Protein AF-A0A971K3S0-F1 (afdb_monomer)

Sequence (115 aa):
MYTFTNQFISNEKNYEFLKTAMMGPNAMRVAEELASYLDINKNMRILDLGIAWWKDLWSEAEGIEIADIGEMNCCKQAWDEWLACPNPYAVSDMKMMEAEGGKYFNL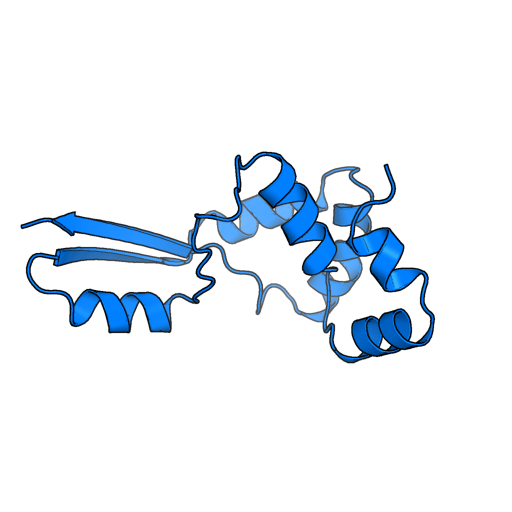IRLIAKVI

pLDDT: mean 74.35, std 8.77, range [43.5, 89.06]

Mean predicted aligned error: 12.09 Å

Secondary structure (DSSP, 8-state):
---HHHHHHTSHHHHHHHHHH-SSS-HHHHHHHHHTTS---TT-------HHHHHHHHHT-TTEEEEEEEE-TTHHHHHHHHHTS--HHHHHHHHHHHHHTTSS---EEEEEEE-

Nearest PDB structures (foldseek):
  8wwq-assembly1_B  TM=4.853E-01  e=3.796E+00  Gardenia jasminoides

Foldseek 3Di:
DQFPVNVQCVDPVSVVVQVVPDLAQNVVVVCRVVCVPPPDDPVDDDDDDDQVVVVVVQVPDPQKDWPDKDFDPCFVVVLVVLCPDPPVRSVRRVVSCVVCVSPPRTDMDTDMDGD

Structure (mmCIF, N/CA/C/O backbone):
data_AF-A0A971K3S0-F1
#
_entry.id   AF-A0A971K3S0-F1
#
loop_
_atom_site.group_PDB
_atom_site.id
_atom_site.type_symbol
_atom_site.label_atom_id
_atom_site.label_alt_id
_atom_site.label_comp_id
_atom_site.label_asym_id
_atom_site.label_entity_id
_atom_site.label_seq_id
_atom_site.pdbx_PDB_ins_code
_atom_site.Cartn_x
_atom_site.Cartn_y
_atom_site.Cartn_z
_atom_site.occupancy
_atom_site.B_iso_or_equiv
_atom_site.auth_seq_id
_atom_site.auth_comp_id
_atom_site.auth_asym_id
_atom_site.auth_atom_id
_atom_site.pdbx_PDB_model_num
ATOM 1 N N . MET A 1 1 ? -10.685 4.333 -19.973 1.00 53.69 1 MET A N 1
ATOM 2 C CA . MET A 1 1 ? -10.950 5.419 -19.004 1.00 53.69 1 MET A CA 1
ATOM 3 C C . MET A 1 1 ? -9.597 5.970 -18.571 1.00 53.69 1 MET A C 1
ATOM 5 O O . MET A 1 1 ? -8.725 5.166 -18.271 1.00 53.69 1 MET A O 1
ATOM 9 N N . TYR A 1 2 ? -9.363 7.284 -18.628 1.00 56.72 2 TYR A N 1
ATOM 10 C CA . TYR A 1 2 ? -8.117 7.852 -18.099 1.00 56.72 2 TYR A CA 1
ATOM 11 C C . TYR A 1 2 ? -8.193 7.809 -16.576 1.00 56.72 2 TYR A C 1
ATOM 13 O O . TYR A 1 2 ? -8.996 8.534 -15.994 1.00 56.72 2 TYR A O 1
ATOM 21 N N . THR A 1 3 ? -7.410 6.933 -15.954 1.00 76.06 3 THR A N 1
ATOM 22 C CA . THR A 1 3 ? -7.348 6.813 -14.494 1.00 76.06 3 THR A CA 1
ATOM 23 C C . THR A 1 3 ? -6.813 8.115 -13.878 1.00 76.06 3 THR A C 1
ATOM 25 O O . THR A 1 3 ? -6.166 8.902 -14.582 1.00 76.06 3 THR A O 1
ATOM 28 N N . PHE A 1 4 ? -7.095 8.383 -12.601 1.00 79.12 4 PHE A N 1
ATOM 29 C CA . PHE A 1 4 ? -6.639 9.5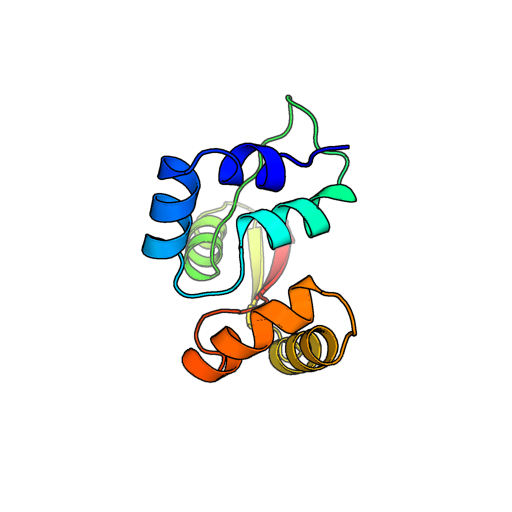95 -11.912 1.00 79.12 4 PHE A CA 1
ATOM 30 C C . PHE A 1 4 ? -5.129 9.766 -12.069 1.00 79.12 4 PHE A C 1
ATOM 32 O O . PHE A 1 4 ? -4.670 10.846 -12.439 1.00 79.12 4 PHE A O 1
ATOM 39 N N . THR A 1 5 ? -4.368 8.680 -11.914 1.00 78.00 5 THR A N 1
ATOM 40 C CA . THR A 1 5 ? -2.912 8.707 -12.087 1.00 78.00 5 THR A CA 1
ATOM 41 C C . THR A 1 5 ? -2.509 9.198 -13.482 1.00 78.00 5 THR A C 1
ATOM 43 O O . THR A 1 5 ? -1.617 10.034 -13.591 1.00 78.00 5 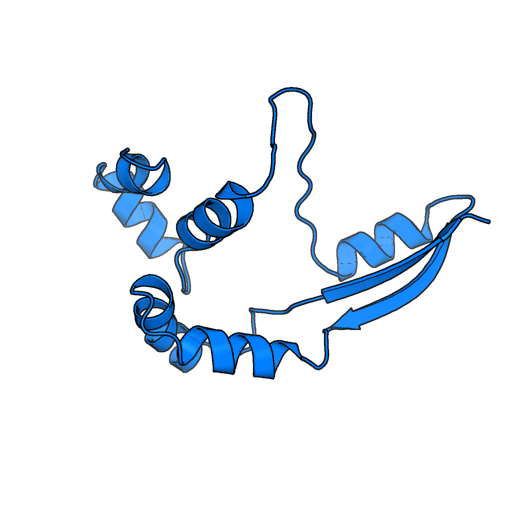THR A O 1
ATOM 46 N N . ASN A 1 6 ? -3.186 8.754 -14.552 1.00 83.50 6 ASN A N 1
ATOM 47 C CA . ASN A 1 6 ? -2.891 9.199 -15.923 1.00 83.50 6 ASN A CA 1
ATOM 48 C C . ASN A 1 6 ? -3.216 10.683 -16.143 1.00 83.50 6 ASN A C 1
ATOM 50 O O . ASN A 1 6 ? -2.477 11.382 -16.832 1.00 83.50 6 ASN 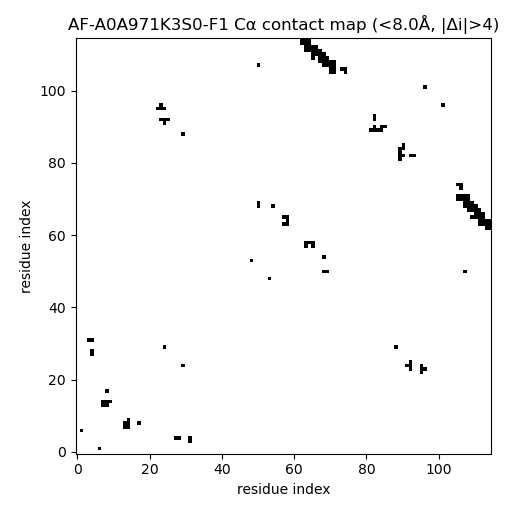A O 1
ATOM 54 N N . GLN A 1 7 ? -4.314 11.169 -15.561 1.00 79.81 7 GLN A N 1
ATOM 55 C CA . GLN A 1 7 ? -4.680 12.585 -15.631 1.00 79.81 7 GLN A CA 1
ATOM 56 C C . GLN A 1 7 ? -3.687 13.444 -14.839 1.00 79.81 7 GLN A C 1
ATOM 58 O O . GLN A 1 7 ? -3.236 14.477 -15.330 1.00 79.81 7 GLN A O 1
ATOM 63 N N . PHE A 1 8 ? -3.285 12.987 -13.652 1.00 77.00 8 PHE A N 1
ATOM 64 C CA . PHE A 1 8 ? -2.346 13.684 -12.781 1.00 77.00 8 PHE A CA 1
ATOM 65 C C . PHE A 1 8 ? -0.976 13.868 -13.445 1.00 77.00 8 PHE A C 1
ATOM 67 O O . PHE A 1 8 ? -0.466 14.987 -13.468 1.00 77.00 8 PHE A O 1
ATOM 74 N N . ILE A 1 9 ? -0.414 12.804 -14.037 1.00 79.31 9 ILE A N 1
ATOM 75 C CA . ILE A 1 9 ? 0.909 12.840 -14.691 1.00 79.31 9 ILE A CA 1
ATOM 76 C C . ILE A 1 9 ? 0.902 13.492 -16.079 1.00 79.31 9 ILE A C 1
ATOM 78 O O . ILE A 1 9 ? 1.965 13.785 -16.612 1.00 79.31 9 ILE A O 1
ATOM 82 N N . SER A 1 10 ? -0.272 13.726 -16.677 1.00 81.88 10 SER A N 1
ATOM 83 C CA . SER A 1 10 ? -0.368 14.460 -17.950 1.00 81.88 10 SER A CA 1
ATOM 84 C C . SER A 1 10 ? 0.037 15.934 -17.815 1.00 81.88 10 SER A C 1
ATOM 86 O O . SER A 1 10 ? 0.351 16.588 -18.807 1.00 81.88 10 SER A O 1
ATOM 88 N N . ASN A 1 11 ? 0.060 16.454 -16.582 1.00 84.81 11 ASN A N 1
ATOM 89 C CA . ASN A 1 11 ? 0.618 17.756 -16.258 1.00 84.81 11 ASN A CA 1
ATOM 90 C C . ASN A 1 11 ? 2.113 17.626 -15.924 1.00 84.81 11 ASN A C 1
ATOM 92 O O . ASN A 1 11 ? 2.492 16.936 -14.980 1.00 84.81 11 ASN A O 1
ATOM 96 N N . GLU A 1 12 ? 2.951 18.355 -16.657 1.00 82.06 12 GLU A N 1
ATOM 97 C CA . GLU A 1 12 ? 4.412 18.277 -16.550 1.00 82.06 12 GLU A CA 1
ATOM 98 C C . GLU A 1 12 ? 4.935 18.638 -15.147 1.00 82.06 12 G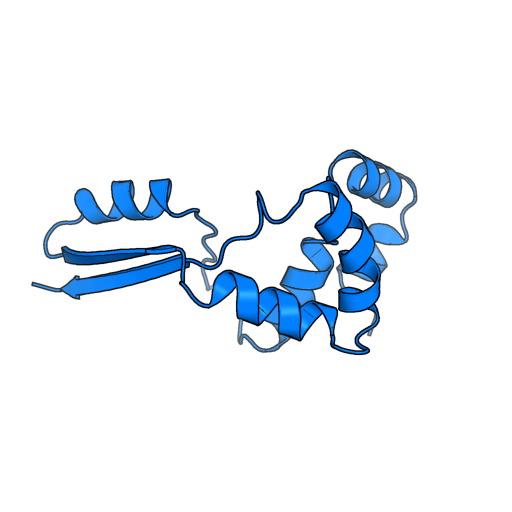LU A C 1
ATOM 100 O O . GLU A 1 12 ? 5.797 17.948 -14.612 1.00 82.06 12 GLU A O 1
ATOM 105 N N . LYS A 1 13 ? 4.351 19.645 -14.478 1.00 70.75 13 LYS A N 1
ATOM 106 C CA . LYS A 1 13 ? 4.757 20.025 -13.111 1.00 70.75 13 LYS A CA 1
ATOM 107 C C . LYS A 1 13 ? 4.426 18.938 -12.091 1.00 70.75 13 LYS A C 1
ATOM 109 O O . LYS A 1 13 ? 5.232 18.664 -11.206 1.00 70.75 13 LYS A O 1
ATOM 114 N N . ASN A 1 14 ? 3.256 18.317 -12.220 1.00 70.06 14 ASN A N 1
ATOM 115 C CA . ASN A 1 14 ? 2.847 17.212 -11.355 1.00 70.06 14 ASN A CA 1
ATOM 116 C C . ASN A 1 14 ? 3.717 15.974 -11.583 1.00 70.06 14 ASN A C 1
ATOM 118 O O . ASN A 1 14 ? 4.051 15.276 -10.630 1.00 70.06 14 ASN A O 1
ATOM 122 N N . TYR A 1 15 ? 4.105 15.717 -12.833 1.00 77.38 15 TYR A N 1
ATOM 123 C CA . TYR A 1 15 ? 5.004 14.624 -13.175 1.00 77.38 15 TYR A CA 1
ATOM 124 C C . TYR A 1 15 ? 6.410 14.826 -12.593 1.00 77.38 15 TYR A C 1
ATOM 126 O O . TYR A 1 15 ? 6.957 13.898 -11.998 1.00 77.38 15 TYR A O 1
ATOM 134 N N . GLU A 1 16 ? 6.976 16.034 -12.687 1.00 75.25 16 GLU A N 1
ATOM 135 C CA . GLU A 1 16 ? 8.263 16.354 -12.052 1.00 75.25 16 GLU A CA 1
ATOM 136 C C . GLU A 1 16 ? 8.197 16.278 -10.522 1.00 75.25 16 GLU A C 1
ATOM 138 O O . GLU A 1 16 ? 9.091 15.708 -9.891 1.00 75.25 16 GLU A O 1
ATOM 143 N N . PHE A 1 17 ? 7.120 16.790 -9.918 1.00 71.00 17 PHE A N 1
ATOM 144 C CA . PHE A 1 17 ? 6.880 16.660 -8.480 1.00 71.00 17 PHE A CA 1
ATOM 145 C C . PHE A 1 17 ? 6.856 15.189 -8.053 1.00 71.00 17 PHE A C 1
ATOM 147 O O . PHE A 1 17 ? 7.572 14.800 -7.132 1.00 71.00 17 PHE A O 1
ATOM 154 N N . LEU A 1 18 ? 6.084 14.365 -8.763 1.00 67.19 18 LEU A N 1
ATOM 155 C CA . LEU A 1 18 ? 5.945 12.942 -8.487 1.00 67.19 18 LEU A CA 1
ATOM 156 C C . LEU A 1 18 ? 7.294 12.214 -8.603 1.00 67.19 18 LEU A C 1
ATOM 158 O O . LEU A 1 18 ? 7.664 11.479 -7.695 1.00 67.19 18 LEU A O 1
ATOM 162 N N . LYS A 1 19 ? 8.070 12.478 -9.663 1.00 75.62 19 LYS A N 1
ATOM 163 C CA . LYS A 1 19 ? 9.419 11.910 -9.842 1.00 75.62 19 LYS A CA 1
ATOM 164 C C . LYS A 1 19 ? 10.403 12.313 -8.744 1.00 75.62 19 LYS A C 1
ATOM 166 O O . LYS A 1 19 ? 11.279 11.526 -8.415 1.00 75.62 19 LYS A O 1
ATOM 171 N N . THR A 1 20 ? 10.280 13.526 -8.210 1.00 71.19 20 THR A N 1
ATOM 172 C CA . THR A 1 20 ? 11.187 14.035 -7.167 1.00 71.19 20 THR A CA 1
ATOM 173 C C . THR A 1 20 ? 10.809 13.517 -5.780 1.00 71.19 20 THR A C 1
ATOM 175 O O . THR A 1 20 ? 11.679 13.296 -4.944 1.00 71.19 20 THR A O 1
ATOM 178 N N . ALA A 1 21 ? 9.512 13.335 -5.520 1.00 56.94 21 ALA A N 1
ATOM 179 C CA . ALA A 1 21 ? 9.002 12.860 -4.236 1.00 56.94 21 ALA A CA 1
ATOM 180 C C . ALA A 1 21 ? 9.037 11.329 -4.101 1.00 56.94 21 ALA A C 1
ATOM 182 O O . ALA A 1 21 ? 9.078 10.805 -2.989 1.00 56.94 21 ALA A O 1
ATOM 183 N N . MET A 1 22 ? 8.997 10.602 -5.217 1.00 64.62 22 MET A N 1
ATOM 184 C CA . MET A 1 22 ? 9.023 9.147 -5.213 1.00 64.62 22 MET A CA 1
ATOM 185 C C . MET A 1 22 ? 10.450 8.620 -5.133 1.00 64.62 22 MET A C 1
ATOM 187 O O . MET A 1 22 ? 11.263 8.875 -6.015 1.00 64.62 22 MET A O 1
ATOM 191 N N . MET A 1 23 ? 10.711 7.785 -4.129 1.00 61.56 23 MET A N 1
ATOM 192 C CA . MET A 1 23 ? 11.925 6.968 -4.093 1.00 61.56 23 MET A CA 1
ATOM 193 C C . MET A 1 23 ? 11.718 5.594 -4.754 1.00 61.56 23 MET A C 1
ATOM 195 O O . MET A 1 23 ? 12.688 4.856 -4.873 1.00 61.56 23 MET A O 1
ATOM 199 N N . GLY A 1 24 ? 10.509 5.273 -5.271 1.00 64.25 24 GLY A N 1
ATOM 200 C CA . GLY A 1 24 ? 10.293 4.081 -6.111 1.00 64.25 24 GLY A CA 1
ATOM 201 C C . GLY A 1 24 ? 8.982 3.825 -6.823 1.00 64.25 24 GLY A C 1
ATOM 202 O O . GLY A 1 24 ? 8.667 4.653 -7.667 1.00 64.25 24 GLY A O 1
ATOM 203 N N . PRO A 1 25 ? 8.296 2.662 -6.650 1.00 67.25 25 PRO A N 1
ATOM 204 C CA . PRO A 1 25 ? 7.155 2.303 -7.472 1.00 67.25 25 PRO A CA 1
ATOM 205 C C . PRO A 1 25 ? 6.099 3.382 -7.333 1.00 67.25 25 PRO A C 1
ATOM 207 O O . PRO A 1 25 ? 5.994 4.050 -6.298 1.00 67.25 25 PRO A O 1
ATOM 210 N N . ASN A 1 26 ? 5.328 3.588 -8.396 1.00 77.62 26 ASN A N 1
ATOM 211 C CA . ASN A 1 26 ? 4.305 4.620 -8.401 1.00 77.62 26 ASN A CA 1
ATOM 212 C C . ASN A 1 26 ? 3.190 4.242 -7.426 1.00 77.62 26 ASN A C 1
ATOM 214 O O . ASN A 1 26 ? 2.216 3.600 -7.805 1.00 77.62 26 ASN A O 1
ATOM 218 N N . ALA A 1 27 ? 3.343 4.661 -6.169 1.00 70.31 27 ALA A N 1
ATOM 219 C CA . ALA A 1 27 ? 2.424 4.350 -5.085 1.00 70.31 27 ALA A CA 1
ATOM 220 C C . ALA A 1 27 ? 0.995 4.803 -5.407 1.00 70.31 27 ALA A C 1
ATOM 222 O O . ALA A 1 27 ? 0.052 4.119 -5.030 1.00 70.31 27 ALA A O 1
ATOM 223 N N . MET A 1 28 ? 0.817 5.886 -6.179 1.00 72.31 28 MET A N 1
ATOM 224 C CA . MET A 1 28 ? -0.512 6.291 -6.649 1.00 72.31 28 MET A CA 1
ATOM 225 C C . MET A 1 28 ? -1.108 5.274 -7.623 1.00 72.31 28 MET A C 1
ATOM 227 O O . MET A 1 28 ? -2.284 4.949 -7.510 1.00 72.31 28 MET A O 1
ATOM 231 N N . ARG A 1 29 ? -0.304 4.747 -8.557 1.00 83.38 29 ARG A N 1
ATOM 232 C CA . ARG A 1 29 ? -0.739 3.693 -9.482 1.00 83.38 29 ARG A CA 1
ATOM 233 C C . ARG A 1 29 ? -1.064 2.412 -8.727 1.00 83.38 29 ARG A C 1
ATOM 235 O O . ARG A 1 29 ? -2.126 1.850 -8.942 1.00 83.38 29 ARG A O 1
ATOM 242 N N . VAL A 1 30 ? -0.175 1.970 -7.842 1.00 78.88 30 VAL A N 1
ATOM 243 C CA . VAL A 1 30 ? -0.375 0.749 -7.050 1.00 78.88 30 VAL A CA 1
ATOM 244 C C . VAL A 1 30 ? -1.638 0.870 -6.194 1.00 78.88 30 VAL A C 1
ATOM 246 O O . VAL A 1 30 ? -2.483 -0.020 -6.231 1.00 78.88 30 VAL A O 1
ATOM 249 N N . ALA A 1 31 ? -1.819 1.993 -5.494 1.00 73.12 31 ALA A N 1
ATOM 250 C CA . ALA A 1 31 ? -3.023 2.251 -4.712 1.00 73.12 31 ALA A CA 1
ATOM 251 C C . ALA A 1 31 ? -4.286 2.287 -5.587 1.00 73.12 31 ALA A C 1
ATOM 253 O O . ALA A 1 31 ? -5.294 1.699 -5.212 1.00 73.12 31 ALA A O 1
ATOM 254 N N . GLU A 1 32 ? -4.238 2.931 -6.756 1.00 79.06 32 GLU A N 1
ATOM 255 C CA . GLU A 1 32 ? -5.363 3.006 -7.694 1.00 79.06 32 GLU A CA 1
ATOM 256 C C . GLU A 1 32 ? -5.777 1.625 -8.224 1.00 79.06 32 GLU A C 1
ATOM 258 O O . GLU A 1 32 ? -6.966 1.314 -8.239 1.00 79.06 32 GLU A O 1
ATOM 263 N N . GLU A 1 33 ? -4.821 0.776 -8.609 1.00 82.75 33 GLU A N 1
ATOM 264 C CA . GLU A 1 33 ? -5.112 -0.578 -9.097 1.00 82.75 33 GLU A CA 1
ATOM 265 C C . GLU A 1 33 ? -5.652 -1.479 -7.974 1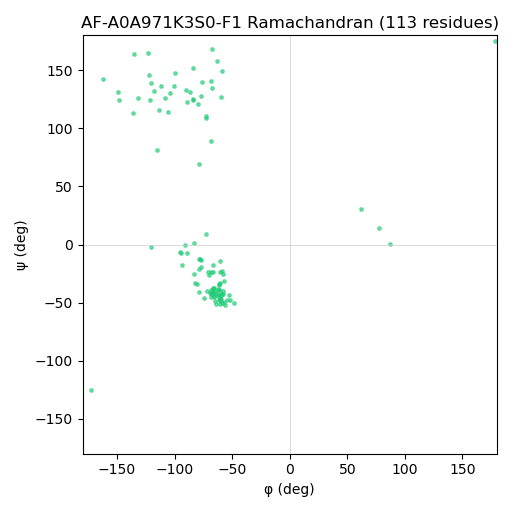.00 82.75 33 GLU A C 1
ATOM 267 O O . GLU A 1 33 ? -6.663 -2.157 -8.163 1.00 82.75 33 GLU A O 1
ATOM 272 N N . LEU A 1 34 ? -5.036 -1.461 -6.784 1.00 78.44 34 LEU A N 1
ATOM 273 C CA . LEU A 1 34 ? -5.472 -2.289 -5.651 1.00 78.44 34 LEU A CA 1
ATOM 274 C C . LEU A 1 34 ? -6.831 -1.845 -5.097 1.00 78.44 34 LEU A C 1
ATOM 276 O O . LEU A 1 34 ? -7.670 -2.685 -4.770 1.00 78.44 34 LEU A O 1
ATOM 280 N N . ALA A 1 35 ? -7.076 -0.535 -5.027 1.00 77.56 35 ALA A N 1
ATOM 281 C CA . ALA A 1 35 ? -8.341 0.008 -4.548 1.00 77.56 35 ALA A CA 1
ATOM 282 C C . ALA A 1 35 ? -9.467 -0.075 -5.589 1.00 77.56 35 ALA A C 1
ATOM 284 O O . ALA A 1 35 ? -10.627 0.079 -5.218 1.00 77.56 35 ALA A O 1
ATOM 285 N N . SER A 1 36 ? -9.168 -0.351 -6.866 1.00 81.94 36 SER A N 1
ATOM 286 C CA . SER A 1 36 ? -10.185 -0.441 -7.927 1.00 81.94 36 SER A CA 1
ATOM 287 C C . SER A 1 36 ? -11.235 -1.536 -7.692 1.00 81.94 36 SER A C 1
ATOM 289 O O . SER A 1 36 ? -12.353 -1.435 -8.194 1.00 81.94 36 SER A O 1
ATOM 291 N N . TYR A 1 37 ? -10.892 -2.557 -6.900 1.00 82.69 37 TYR A N 1
ATOM 292 C CA . TYR A 1 37 ? -11.791 -3.648 -6.511 1.00 82.69 37 TYR A CA 1
ATOM 293 C C . TYR A 1 37 ? -12.586 -3.358 -5.229 1.00 82.69 37 TYR A C 1
ATOM 295 O O . TYR A 1 37 ? -13.447 -4.153 -4.852 1.00 82.69 37 TYR A O 1
ATOM 303 N N . LEU A 1 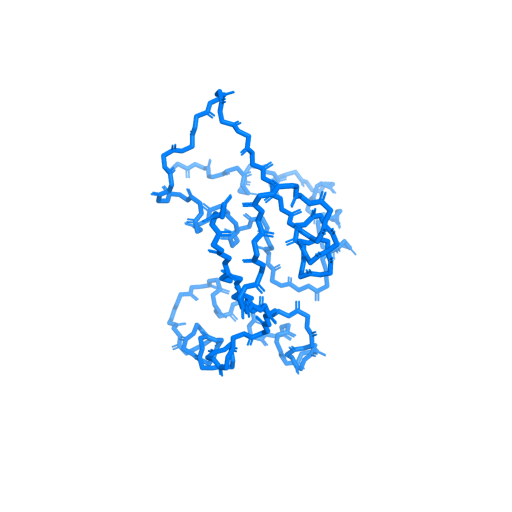38 ? -12.293 -2.254 -4.534 1.00 76.38 38 LEU A N 1
ATOM 304 C CA . LEU A 1 38 ? -12.978 -1.856 -3.308 1.00 76.38 38 LEU A CA 1
ATOM 305 C C . LEU A 1 38 ? -14.185 -0.970 -3.650 1.00 76.38 38 LEU A C 1
ATOM 307 O O . LEU A 1 38 ? -14.066 -0.007 -4.405 1.00 76.38 38 LEU A O 1
ATOM 311 N N . ASP A 1 39 ? -15.344 -1.246 -3.049 1.00 82.25 39 ASP A N 1
ATOM 312 C CA . ASP A 1 39 ? -16.546 -0.406 -3.181 1.00 82.25 39 ASP A CA 1
ATOM 313 C C . ASP A 1 39 ? -16.450 0.833 -2.271 1.00 82.25 39 ASP A C 1
ATOM 315 O O . ASP A 1 39 ? -17.104 0.939 -1.232 1.00 82.25 39 ASP A O 1
ATOM 319 N N . ILE A 1 40 ? -15.548 1.752 -2.622 1.00 77.50 40 ILE A N 1
ATOM 320 C CA . ILE A 1 40 ? -15.292 2.981 -1.865 1.00 77.50 40 ILE A CA 1
ATOM 321 C C . ILE A 1 40 ? -16.302 4.055 -2.273 1.00 77.50 40 ILE A C 1
ATOM 323 O O . ILE A 1 40 ? -16.381 4.451 -3.435 1.00 77.50 40 ILE A O 1
ATOM 327 N N . ASN A 1 41 ? -17.020 4.613 -1.296 1.00 80.88 41 ASN A N 1
ATOM 328 C CA . ASN A 1 41 ? -17.931 5.735 -1.519 1.00 80.88 41 ASN A CA 1
ATOM 329 C C . ASN A 1 41 ? -17.605 6.954 -0.643 1.00 80.88 41 ASN A C 1
ATOM 331 O O . ASN A 1 41 ? -16.901 6.869 0.359 1.00 80.88 41 ASN A O 1
ATOM 335 N N . LYS A 1 42 ? -18.174 8.110 -1.008 1.00 66.62 42 LYS A N 1
ATOM 336 C CA . LYS A 1 42 ? -17.907 9.418 -0.377 1.00 66.62 42 LYS A CA 1
ATOM 337 C C . LYS A 1 42 ? -18.243 9.522 1.120 1.00 66.62 42 LYS A C 1
ATOM 339 O O . LYS A 1 42 ? -17.852 10.502 1.744 1.00 66.62 42 LYS A O 1
ATOM 344 N N . ASN A 1 43 ? -18.996 8.573 1.678 1.00 74.81 43 ASN A N 1
ATOM 345 C CA . ASN A 1 43 ? -19.349 8.553 3.099 1.00 74.81 43 ASN A CA 1
ATOM 346 C C . ASN A 1 43 ? -18.390 7.675 3.926 1.00 74.81 43 ASN A C 1
ATOM 348 O O . ASN A 1 43 ? -18.499 7.644 5.151 1.00 74.81 43 ASN A O 1
ATOM 352 N N . MET A 1 44 ? -17.470 6.955 3.277 1.00 61.12 44 MET A N 1
ATOM 353 C CA . MET A 1 44 ? -16.464 6.122 3.934 1.00 61.12 44 MET A CA 1
ATOM 354 C C . MET A 1 44 ? -15.249 6.952 4.359 1.00 61.12 44 MET A C 1
ATOM 356 O O . MET A 1 44 ? -14.912 7.960 3.738 1.00 61.12 44 MET A O 1
ATOM 360 N N . ARG A 1 45 ? -14.569 6.512 5.422 1.00 52.41 45 ARG A N 1
ATOM 361 C CA . ARG A 1 45 ? -13.285 7.074 5.860 1.00 52.41 45 ARG A CA 1
ATOM 362 C C . ARG A 1 45 ? -12.178 6.069 5.556 1.00 52.41 45 ARG A C 1
ATOM 364 O O . ARG A 1 45 ? -12.282 4.920 5.971 1.00 52.41 45 ARG A O 1
ATOM 371 N N . ILE A 1 46 ? -11.146 6.508 4.839 1.00 51.44 46 ILE A N 1
ATOM 372 C CA . ILE A 1 46 ? -9.939 5.721 4.550 1.00 51.44 46 ILE A CA 1
ATOM 373 C C . ILE A 1 46 ? -8.849 6.179 5.512 1.00 51.44 46 ILE A C 1
ATOM 375 O O . ILE A 1 46 ? -8.699 7.378 5.750 1.00 51.44 46 ILE A O 1
ATOM 379 N N . LEU A 1 47 ? -8.115 5.225 6.073 1.00 43.50 47 LEU A N 1
ATOM 380 C CA . LEU A 1 47 ? -7.108 5.467 7.090 1.00 43.50 47 LEU A CA 1
ATOM 381 C C . LEU A 1 47 ? -5.860 4.634 6.751 1.00 43.50 47 LEU A C 1
ATOM 383 O O . LEU A 1 47 ? -5.924 3.408 6.762 1.00 43.50 47 LEU A O 1
ATOM 387 N N . ASP A 1 48 ? -4.764 5.310 6.403 1.00 56.97 48 ASP A N 1
ATOM 388 C CA . ASP A 1 48 ? -3.472 4.713 6.031 1.00 56.97 48 ASP A CA 1
ATOM 389 C C . ASP A 1 48 ? -2.473 4.905 7.173 1.00 56.97 48 ASP A C 1
ATOM 391 O O . ASP A 1 48 ? -2.156 6.038 7.539 1.00 56.97 48 ASP A O 1
ATOM 395 N N . LEU A 1 49 ? -2.055 3.807 7.802 1.00 53.00 49 LEU A N 1
ATOM 396 C CA . LEU A 1 49 ? -1.306 3.835 9.053 1.00 53.00 49 LEU A CA 1
ATOM 397 C C . LEU A 1 49 ? -0.347 2.649 9.134 1.00 53.00 49 LEU A C 1
ATOM 399 O O . LEU A 1 49 ? -0.758 1.489 9.067 1.00 53.00 49 LEU A O 1
ATOM 403 N N . GLY A 1 50 ? 0.936 2.944 9.331 1.00 64.56 50 GLY A N 1
ATOM 404 C CA . GLY A 1 50 ? 1.965 1.933 9.572 1.00 64.56 50 GLY A CA 1
ATOM 405 C C . GLY A 1 50 ? 1.810 1.208 10.920 1.00 64.56 50 GLY A C 1
ATOM 406 O O . GLY A 1 50 ? 1.076 1.652 11.803 1.00 64.56 50 GLY A O 1
ATOM 407 N N . ILE A 1 51 ? 2.557 0.104 11.100 1.00 70.38 51 ILE A N 1
ATOM 408 C CA . ILE A 1 51 ? 2.503 -0.782 12.289 1.00 70.38 51 ILE A CA 1
ATOM 409 C C . ILE A 1 51 ? 2.563 -0.011 13.606 1.00 70.38 51 ILE A C 1
ATOM 411 O O . ILE A 1 51 ? 1.751 -0.265 14.492 1.00 70.38 51 ILE A O 1
ATOM 415 N N . ALA A 1 52 ? 3.540 0.892 13.745 1.00 68.94 52 ALA A N 1
ATOM 416 C CA . ALA A 1 52 ? 3.787 1.599 15.000 1.00 68.94 52 ALA A CA 1
ATOM 417 C C . ALA A 1 52 ? 2.550 2.386 15.443 1.00 68.94 52 ALA A C 1
ATOM 419 O O . ALA A 1 52 ? 2.129 2.281 16.586 1.00 68.94 52 ALA A O 1
ATOM 420 N N . TRP A 1 53 ? 1.896 3.062 14.499 1.00 69.50 53 TRP A N 1
ATOM 421 C CA . TRP A 1 53 ? 0.702 3.835 14.797 1.00 69.50 53 TRP A CA 1
ATOM 422 C C . TRP A 1 53 ? -0.465 2.946 15.236 1.00 69.50 53 TRP A C 1
ATOM 424 O O . TRP A 1 53 ? -1.129 3.261 16.217 1.00 69.50 53 TRP A O 1
ATOM 434 N N . TRP A 1 54 ? -0.724 1.824 14.548 1.00 68.62 54 TRP A N 1
ATOM 435 C CA . TRP A 1 54 ? -1.819 0.919 14.935 1.00 68.62 54 TRP A CA 1
ATOM 436 C C . TRP A 1 54 ? -1.576 0.255 16.285 1.00 68.62 54 TRP A C 1
ATOM 438 O O . TRP A 1 54 ? -2.519 0.079 17.055 1.00 68.62 54 TRP A O 1
ATOM 448 N N . LYS A 1 55 ? -0.320 -0.105 16.570 1.00 73.44 55 LYS A N 1
ATOM 449 C CA . LYS A 1 55 ? 0.067 -0.634 17.874 1.00 73.44 55 LYS A CA 1
ATOM 450 C C . LYS A 1 55 ? -0.246 0.374 18.975 1.00 73.44 55 LYS A C 1
ATOM 452 O O . LYS A 1 55 ? -0.893 0.006 19.950 1.00 73.44 55 LYS A O 1
ATOM 457 N N . ASP A 1 56 ? 0.184 1.619 18.786 1.00 77.50 56 ASP A N 1
ATOM 458 C CA . ASP A 1 56 ? -0.005 2.693 19.757 1.00 77.50 56 ASP A CA 1
ATOM 459 C C . ASP A 1 56 ? -1.499 2.994 19.944 1.00 77.50 56 ASP A C 1
ATOM 461 O O . ASP A 1 56 ? -2.000 2.892 21.061 1.00 77.50 56 ASP A O 1
ATOM 465 N N . LEU A 1 57 ? -2.251 3.219 18.856 1.00 75.50 57 LEU A N 1
ATOM 466 C CA . LEU A 1 57 ? -3.691 3.489 18.928 1.00 75.50 57 LEU A CA 1
ATOM 467 C C . LEU A 1 57 ? -4.460 2.377 19.661 1.00 75.50 57 LEU A C 1
ATOM 469 O O . LEU A 1 57 ? -5.265 2.662 20.543 1.00 75.50 57 LEU A O 1
ATOM 473 N N . TRP A 1 58 ? -4.281 1.111 19.272 1.00 69.19 58 TRP A N 1
ATOM 474 C CA . TRP A 1 58 ? -5.103 0.023 19.820 1.00 69.19 58 TRP A CA 1
ATOM 475 C C . TRP A 1 58 ? -4.681 -0.401 21.219 1.00 69.19 58 TRP A C 1
ATOM 477 O O . TRP A 1 58 ? -5.494 -0.977 21.934 1.00 69.19 58 TRP A O 1
ATOM 487 N N . SER A 1 59 ? -3.456 -0.074 21.638 1.00 74.69 59 SER A N 1
ATOM 488 C CA . SER A 1 59 ? -3.047 -0.235 23.034 1.00 74.69 59 SER A CA 1
ATOM 489 C C . SER A 1 59 ? -3.794 0.699 23.993 1.00 74.69 59 SER A C 1
ATOM 491 O O . SER A 1 59 ? -3.918 0.378 25.172 1.00 74.69 59 SER A O 1
ATOM 493 N N . GLU A 1 60 ? -4.322 1.821 23.492 1.00 76.75 60 GLU A N 1
ATOM 494 C CA . GLU A 1 60 ? -5.099 2.794 24.271 1.00 76.75 60 GLU A CA 1
ATOM 495 C C . GLU A 1 60 ? -6.618 2.549 24.190 1.00 76.75 60 GLU A C 1
ATOM 497 O O . GLU A 1 60 ? -7.392 3.202 24.891 1.00 76.75 60 GLU A O 1
ATOM 502 N N . ALA A 1 61 ? -7.070 1.619 23.342 1.00 66.44 61 ALA A N 1
ATOM 503 C CA . ALA A 1 61 ? -8.486 1.342 23.130 1.00 66.44 61 ALA A CA 1
ATOM 504 C C . ALA A 1 61 ? -9.070 0.459 24.250 1.00 66.44 61 ALA A C 1
ATOM 506 O O . ALA A 1 61 ? -8.649 -0.678 24.459 1.00 66.44 61 ALA A O 1
ATOM 507 N N . GLU A 1 62 ? -10.088 0.963 24.948 1.00 71.81 62 GLU A N 1
ATOM 508 C CA . GLU A 1 62 ? -10.814 0.202 25.969 1.00 71.81 62 GLU A CA 1
ATOM 509 C C . GLU A 1 62 ? -11.621 -0.946 25.330 1.00 71.81 62 GLU A C 1
ATOM 511 O O . GLU A 1 62 ? -12.280 -0.760 24.305 1.00 71.81 62 GLU A O 1
ATOM 516 N N . GLY A 1 63 ? -11.563 -2.144 25.922 1.00 68.19 63 GLY A N 1
ATOM 517 C CA . GLY A 1 63 ? -12.268 -3.328 25.408 1.00 68.19 63 GLY A CA 1
ATOM 518 C C . GLY A 1 63 ? -11.601 -4.001 24.201 1.00 68.19 63 GLY A C 1
ATOM 519 O O . GLY A 1 63 ? -12.231 -4.822 23.537 1.00 68.19 63 GLY A O 1
ATOM 520 N N . ILE A 1 64 ? -10.341 -3.673 23.895 1.00 64.50 64 ILE A N 1
ATOM 521 C CA . ILE A 1 64 ? -9.554 -4.325 22.841 1.00 64.50 64 ILE A CA 1
ATOM 522 C C . ILE A 1 64 ? -8.327 -5.013 23.441 1.00 64.50 64 ILE A C 1
ATOM 524 O O . ILE A 1 64 ? -7.559 -4.420 24.192 1.00 64.50 64 ILE A O 1
ATOM 528 N N . GLU A 1 65 ? -8.105 -6.267 23.053 1.00 76.44 65 GLU A N 1
ATOM 529 C CA . GLU A 1 65 ? -6.869 -7.005 23.315 1.00 76.44 65 GLU A CA 1
ATOM 530 C C . GLU A 1 65 ? -6.149 -7.271 21.985 1.00 76.44 65 GLU A C 1
ATOM 532 O O . GLU A 1 65 ? -6.655 -8.001 21.125 1.00 76.44 65 GLU A O 1
ATOM 537 N N . ILE A 1 66 ? -4.955 -6.697 21.796 1.00 77.62 66 ILE A N 1
ATOM 538 C CA . ILE A 1 66 ? -4.099 -7.019 20.645 1.00 77.62 66 ILE A CA 1
ATOM 539 C C . ILE A 1 66 ? -3.504 -8.414 20.865 1.00 77.62 66 ILE A C 1
ATOM 541 O O . ILE A 1 66 ? -2.645 -8.602 21.723 1.00 77.62 66 ILE A O 1
ATOM 545 N N . ALA A 1 67 ? -3.940 -9.387 20.066 1.00 79.69 67 ALA A N 1
ATOM 546 C CA . ALA A 1 67 ? -3.460 -10.763 20.140 1.00 79.69 67 ALA A CA 1
ATOM 547 C C . ALA A 1 67 ? -2.140 -10.958 19.378 1.00 79.69 67 ALA A C 1
ATOM 549 O O . ALA A 1 67 ? -1.326 -11.791 19.769 1.00 79.69 67 ALA A O 1
ATOM 550 N N . ASP A 1 68 ? -1.942 -10.225 18.275 1.00 77.38 68 ASP A N 1
ATOM 551 C CA . ASP A 1 68 ? -0.719 -10.288 17.475 1.00 77.38 68 ASP A CA 1
ATOM 552 C C . ASP A 1 68 ? -0.580 -9.068 16.555 1.00 77.38 68 ASP A C 1
ATOM 554 O O . ASP A 1 68 ? -1.560 -8.605 15.970 1.00 77.38 68 ASP A O 1
ATOM 558 N N . ILE A 1 69 ? 0.639 -8.567 16.382 1.00 78.00 69 ILE A N 1
ATOM 559 C CA . ILE A 1 69 ? 0.956 -7.529 15.403 1.00 78.00 69 ILE A CA 1
ATOM 560 C C . ILE A 1 69 ? 2.387 -7.715 14.913 1.00 78.00 69 ILE A C 1
ATOM 562 O O . ILE A 1 69 ? 3.319 -7.849 15.706 1.00 78.00 69 ILE A O 1
ATOM 566 N N . GLY A 1 70 ? 2.580 -7.700 13.600 1.00 76.81 70 GLY A N 1
ATOM 567 C CA . GLY A 1 70 ? 3.910 -7.856 13.039 1.00 76.81 70 GLY A CA 1
ATOM 568 C C . GLY A 1 70 ? 3.940 -7.856 11.526 1.00 76.81 70 GLY A C 1
ATOM 569 O O . GLY A 1 70 ? 2.916 -7.835 10.844 1.00 76.81 70 GLY A O 1
ATOM 570 N N . GLU A 1 71 ? 5.154 -7.889 11.008 1.00 78.19 71 GLU A N 1
ATOM 571 C CA . GLU A 1 71 ? 5.420 -8.045 9.587 1.00 78.19 71 GLU A CA 1
ATOM 572 C C . GLU A 1 71 ? 5.014 -9.456 9.142 1.00 78.19 71 GLU A C 1
ATOM 574 O O . GLU A 1 71 ? 5.184 -10.443 9.864 1.00 78.19 71 GLU A O 1
ATOM 579 N N . MET A 1 72 ? 4.422 -9.568 7.959 1.00 76.69 72 MET A N 1
ATOM 580 C CA . MET A 1 72 ? 4.009 -10.851 7.414 1.00 76.69 72 MET A CA 1
ATOM 581 C C . MET A 1 72 ? 5.225 -11.600 6.874 1.00 76.69 72 MET A C 1
ATOM 583 O O . MET A 1 72 ? 5.936 -11.110 6.002 1.00 76.69 72 MET A O 1
ATOM 587 N N . ASN A 1 73 ? 5.399 -12.853 7.299 1.00 75.06 73 ASN A N 1
ATOM 588 C CA . ASN A 1 73 ? 6.476 -13.724 6.808 1.00 75.06 73 ASN A CA 1
ATOM 589 C C . ASN A 1 73 ? 6.430 -13.949 5.284 1.00 75.06 73 ASN A C 1
ATOM 591 O O . ASN A 1 73 ? 7.447 -14.269 4.674 1.00 75.06 73 ASN A O 1
ATOM 595 N N . CYS A 1 74 ? 5.260 -13.780 4.658 1.00 75.94 74 CYS A N 1
ATOM 596 C CA . CYS A 1 74 ? 5.087 -13.894 3.212 1.00 75.94 74 CYS A CA 1
ATOM 597 C C . CYS A 1 74 ? 5.443 -12.612 2.450 1.00 75.94 74 CYS A C 1
ATOM 599 O O . CYS A 1 74 ? 5.300 -12.599 1.235 1.00 75.94 74 CYS A O 1
ATOM 601 N N . CYS A 1 75 ? 5.887 -11.541 3.120 1.00 78.88 75 CYS A N 1
ATOM 602 C CA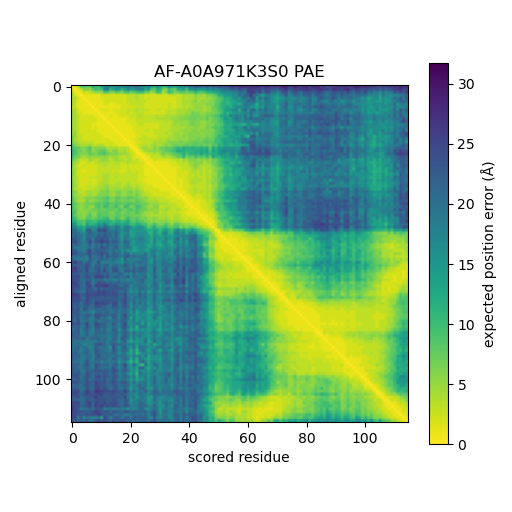 . CYS A 1 75 ? 6.187 -10.262 2.475 1.00 78.88 75 CYS A CA 1
ATOM 603 C C . CYS A 1 75 ? 7.181 -10.435 1.318 1.00 78.88 75 CYS A C 1
ATOM 605 O O . CYS A 1 75 ? 6.908 -10.020 0.194 1.00 78.88 75 CYS A O 1
ATOM 607 N N . LYS A 1 76 ? 8.276 -11.171 1.554 1.00 79.62 76 LYS A N 1
ATOM 608 C CA . LYS A 1 76 ? 9.243 -11.499 0.502 1.00 79.62 76 LYS A CA 1
ATOM 609 C C . LYS A 1 76 ? 8.605 -12.300 -0.637 1.00 79.62 76 LYS A C 1
ATOM 611 O O . LYS A 1 76 ? 8.796 -11.953 -1.793 1.00 79.62 76 LYS A O 1
ATOM 616 N N . GLN A 1 77 ? 7.846 -13.346 -0.312 1.00 80.56 77 GLN A N 1
ATOM 617 C CA . GLN A 1 77 ? 7.200 -14.196 -1.314 1.00 80.56 77 GLN A CA 1
ATOM 618 C C . GLN A 1 77 ? 6.215 -13.399 -2.184 1.00 80.56 77 GLN A C 1
ATOM 620 O O . GLN A 1 77 ? 6.236 -13.534 -3.399 1.00 80.56 77 GLN A O 1
ATOM 625 N N . ALA A 1 78 ? 5.393 -12.539 -1.580 1.00 81.88 78 ALA A N 1
ATOM 626 C CA . ALA A 1 78 ? 4.434 -11.704 -2.295 1.00 81.88 78 ALA A CA 1
ATOM 627 C C . ALA A 1 78 ? 5.134 -10.723 -3.249 1.00 81.88 78 ALA A C 1
ATOM 629 O O . ALA A 1 78 ? 4.678 -10.531 -4.375 1.00 81.88 78 ALA A O 1
ATOM 630 N N . TRP A 1 79 ? 6.265 -10.145 -2.832 1.00 83.31 79 TRP A N 1
ATOM 631 C CA . TRP A 1 79 ? 7.090 -9.312 -3.708 1.00 83.31 79 TRP A CA 1
ATOM 632 C C . TRP A 1 79 ? 7.780 -10.115 -4.811 1.00 83.31 79 TRP A C 1
ATOM 634 O O . TRP A 1 79 ? 7.782 -9.670 -5.953 1.00 83.31 79 TRP A O 1
ATOM 644 N N . ASP A 1 80 ? 8.314 -11.300 -4.510 1.00 85.94 80 ASP A N 1
ATOM 645 C CA . ASP A 1 80 ? 8.913 -12.182 -5.518 1.00 85.94 80 ASP A CA 1
ATOM 646 C C . ASP A 1 80 ? 7.873 -12.565 -6.595 1.00 85.94 80 ASP A C 1
ATOM 648 O O . ASP A 1 80 ? 8.160 -12.509 -7.791 1.00 85.94 80 ASP A O 1
ATOM 652 N N . GLU A 1 81 ? 6.646 -12.904 -6.185 1.00 86.50 81 GLU A N 1
ATOM 653 C CA . GLU A 1 81 ? 5.529 -13.230 -7.082 1.00 86.50 81 GLU A CA 1
ATOM 654 C C . GLU A 1 81 ? 5.054 -12.010 -7.887 1.00 86.50 81 GLU A C 1
ATOM 656 O O . GLU A 1 81 ? 4.803 -12.128 -9.089 1.00 86.50 81 GLU A O 1
ATOM 661 N N . TRP A 1 82 ? 4.973 -10.830 -7.257 1.00 85.75 82 TRP A N 1
ATOM 662 C CA . TRP A 1 82 ? 4.644 -9.574 -7.938 1.00 85.75 82 TRP A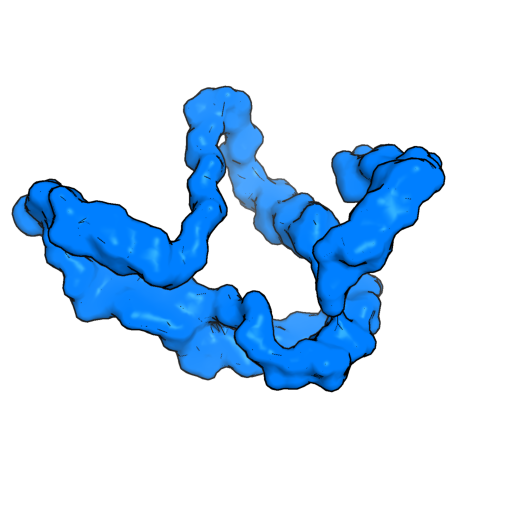 CA 1
ATOM 663 C C . TRP A 1 82 ? 5.671 -9.257 -9.023 1.00 85.75 82 TRP A C 1
ATOM 665 O O . TRP A 1 82 ? 5.293 -9.068 -10.175 1.00 85.75 82 TRP A O 1
ATOM 675 N N . LEU A 1 83 ? 6.963 -9.276 -8.689 1.00 86.12 83 LEU A N 1
ATOM 676 C CA . LEU A 1 83 ? 8.054 -8.945 -9.610 1.00 86.12 83 LEU A CA 1
ATOM 677 C C . LEU A 1 83 ? 8.234 -9.980 -10.734 1.00 86.12 83 LEU A C 1
ATOM 679 O O . LEU A 1 83 ? 8.748 -9.639 -11.797 1.00 86.12 83 LEU A O 1
ATOM 683 N N . ALA A 1 84 ? 7.792 -11.225 -10.536 1.00 89.06 84 ALA A N 1
ATOM 684 C CA . ALA A 1 84 ? 7.784 -12.257 -11.575 1.00 89.06 84 ALA A CA 1
ATOM 685 C C . ALA A 1 84 ? 6.613 -12.121 -12.573 1.00 89.06 84 ALA A C 1
ATOM 687 O O . ALA A 1 84 ? 6.600 -12.785 -13.613 1.00 89.06 84 ALA A O 1
ATOM 688 N N . CYS A 1 85 ? 5.615 -11.288 -12.272 1.00 88.12 85 CYS A N 1
ATOM 689 C CA . CYS A 1 85 ? 4.436 -11.102 -13.109 1.00 88.12 85 CYS A CA 1
ATOM 690 C C . CYS A 1 85 ? 4.751 -10.235 -14.348 1.00 88.12 85 CYS A C 1
ATOM 692 O O . CYS A 1 85 ? 5.403 -9.200 -14.219 1.00 88.12 85 CYS A O 1
ATOM 694 N N . PRO A 1 86 ? 4.220 -10.552 -15.551 1.00 88.94 86 PRO A N 1
ATOM 695 C CA . PRO A 1 86 ? 4.407 -9.727 -16.753 1.00 88.94 86 PRO A CA 1
ATOM 696 C C . PRO A 1 86 ? 3.611 -8.408 -16.728 1.00 88.94 86 PRO A C 1
ATOM 698 O O . PRO A 1 86 ? 3.514 -7.722 -17.747 1.00 88.94 86 PRO A O 1
ATOM 701 N N . ASN A 1 87 ? 2.998 -8.058 -15.594 1.00 86.25 87 ASN A N 1
ATOM 702 C CA . ASN A 1 87 ? 2.279 -6.806 -15.434 1.00 86.25 87 ASN A CA 1
ATOM 703 C C . ASN A 1 87 ? 3.251 -5.625 -15.661 1.00 86.25 87 ASN A C 1
ATOM 705 O O . ASN A 1 87 ? 4.297 -5.570 -15.011 1.00 86.25 87 ASN A O 1
ATOM 709 N N . PRO A 1 88 ? 2.933 -4.663 -16.549 1.00 84.12 88 PRO A N 1
ATOM 710 C CA . PRO A 1 88 ? 3.827 -3.546 -16.855 1.00 84.12 88 PRO A CA 1
ATOM 711 C C . PRO A 1 88 ? 4.200 -2.701 -15.627 1.00 84.12 88 PRO A C 1
ATOM 713 O O . PRO A 1 88 ? 5.270 -2.095 -15.618 1.00 84.12 88 PRO A O 1
ATOM 716 N N . TYR A 1 89 ? 3.360 -2.687 -14.588 1.00 80.56 89 TYR A N 1
ATOM 717 C CA . TYR A 1 89 ? 3.647 -2.014 -13.321 1.00 80.56 89 TYR A CA 1
ATOM 718 C C . TYR A 1 89 ? 4.674 -2.788 -12.488 1.00 80.56 89 TYR A C 1
ATOM 720 O O . TYR A 1 89 ? 5.680 -2.216 -12.078 1.00 80.56 89 TYR A O 1
ATOM 728 N N . ALA A 1 90 ? 4.510 -4.106 -12.355 1.00 81.62 90 ALA A N 1
ATOM 729 C CA . ALA A 1 90 ? 5.499 -4.957 -11.695 1.00 81.62 90 ALA A CA 1
ATOM 730 C C . ALA A 1 90 ? 6.882 -4.864 -12.363 1.00 81.62 90 ALA A C 1
ATOM 732 O O . ALA A 1 90 ? 7.906 -4.748 -11.691 1.00 81.62 90 ALA A O 1
ATOM 733 N N . VAL A 1 91 ? 6.909 -4.818 -13.700 1.00 87.50 91 VAL A N 1
ATOM 734 C CA . VAL A 1 91 ? 8.145 -4.637 -14.473 1.00 87.50 91 VAL A CA 1
ATOM 735 C C . VAL A 1 91 ? 8.811 -3.291 -14.176 1.00 87.50 91 VAL A C 1
ATOM 737 O O . VAL A 1 91 ? 10.039 -3.218 -14.093 1.00 87.50 91 VAL A O 1
ATOM 740 N N . SER A 1 92 ? 8.030 -2.219 -14.004 1.00 82.44 92 SER A N 1
ATOM 741 C CA . SER A 1 92 ? 8.581 -0.907 -13.647 1.00 82.44 92 SER A CA 1
ATOM 742 C C . SER A 1 92 ? 9.117 -0.842 -12.215 1.00 82.44 92 SER A C 1
ATOM 744 O O . SER A 1 92 ? 10.051 -0.080 -11.959 1.00 82.44 92 SER A O 1
ATOM 746 N N . ASP A 1 93 ? 8.589 -1.673 -11.316 1.00 82.56 93 ASP A N 1
ATOM 747 C CA . ASP A 1 93 ? 8.948 -1.686 -9.897 1.00 82.56 93 ASP A CA 1
ATOM 748 C C . ASP A 1 93 ? 10.280 -2.415 -9.629 1.00 82.56 93 ASP A C 1
ATOM 750 O O . ASP A 1 93 ? 10.947 -2.125 -8.633 1.00 82.56 93 ASP A O 1
ATOM 754 N N . MET A 1 94 ? 10.729 -3.293 -10.542 1.00 83.75 94 MET A N 1
ATOM 755 C CA . MET A 1 94 ? 11.988 -4.052 -10.416 1.00 83.75 94 MET A CA 1
ATOM 756 C C . MET A 1 94 ? 13.199 -3.160 -10.127 1.00 83.75 94 MET A C 1
ATOM 758 O O . MET A 1 94 ? 13.956 -3.423 -9.195 1.00 83.75 94 MET A O 1
ATOM 762 N N . LYS A 1 95 ? 13.359 -2.069 -10.889 1.00 83.56 95 LYS A N 1
ATOM 763 C CA . LYS A 1 95 ? 14.511 -1.161 -10.746 1.00 83.56 95 LYS A CA 1
ATOM 764 C C . LYS A 1 95 ? 14.579 -0.525 -9.366 1.00 83.56 95 LYS A C 1
ATOM 766 O O . LYS A 1 95 ? 15.667 -0.266 -8.860 1.00 83.56 95 LYS A O 1
ATOM 771 N N . MET A 1 96 ? 13.424 -0.243 -8.770 1.00 77.62 96 MET A N 1
ATOM 772 C CA . MET A 1 96 ? 13.412 0.300 -7.425 1.00 77.62 96 MET A CA 1
ATOM 773 C C . MET A 1 96 ? 13.633 -0.786 -6.383 1.00 77.62 96 MET A C 1
ATOM 775 O O . MET A 1 96 ? 14.391 -0.565 -5.440 1.00 77.62 96 MET A O 1
ATOM 779 N N . MET A 1 97 ? 13.036 -1.964 -6.554 1.00 79.88 97 MET A N 1
ATOM 780 C CA . MET A 1 97 ? 13.278 -3.034 -5.597 1.00 79.88 97 MET A CA 1
ATOM 781 C C . MET A 1 97 ? 14.751 -3.436 -5.519 1.00 79.88 97 MET A C 1
ATOM 783 O O . MET A 1 97 ? 15.241 -3.723 -4.426 1.00 79.88 97 MET A O 1
ATOM 787 N N . GLU A 1 98 ? 15.476 -3.354 -6.634 1.00 82.06 98 GLU A N 1
ATOM 788 C CA . GLU A 1 98 ? 16.935 -3.477 -6.668 1.00 82.06 98 GLU A CA 1
ATOM 789 C C . GLU A 1 98 ? 17.654 -2.339 -5.920 1.00 82.06 98 GLU A C 1
ATOM 791 O O . GLU A 1 98 ? 18.624 -2.597 -5.209 1.00 82.06 98 GLU A O 1
ATOM 796 N N . ALA A 1 99 ? 17.185 -1.093 -6.044 1.00 78.31 99 ALA A N 1
ATOM 797 C CA . ALA A 1 99 ? 17.806 0.079 -5.418 1.00 78.31 99 ALA A CA 1
ATOM 798 C C . ALA A 1 99 ? 17.606 0.137 -3.891 1.00 78.31 99 ALA A C 1
ATOM 800 O O . ALA A 1 99 ? 18.526 0.487 -3.152 1.00 78.31 99 ALA A O 1
ATOM 801 N N . GLU A 1 100 ? 16.415 -0.221 -3.414 1.00 76.00 100 GLU A N 1
ATOM 802 C CA . GLU A 1 100 ? 16.031 -0.147 -1.997 1.00 76.00 100 GLU A CA 1
ATOM 803 C C . GLU A 1 100 ? 16.275 -1.461 -1.242 1.00 76.00 100 GLU A C 1
ATOM 805 O O . GLU A 1 100 ? 16.311 -1.489 -0.008 1.00 76.00 100 GLU A O 1
ATOM 810 N N . GLY A 1 101 ? 16.444 -2.574 -1.963 1.00 73.69 101 GLY A N 1
ATOM 811 C CA . GLY A 1 101 ? 16.772 -3.880 -1.391 1.00 73.69 101 GLY A CA 1
ATOM 812 C C . GLY A 1 101 ? 15.717 -4.432 -0.428 1.00 73.69 101 GLY A C 1
ATOM 813 O O . GLY A 1 101 ? 16.073 -5.117 0.528 1.00 73.69 101 GLY A O 1
ATOM 814 N N . GLY A 1 102 ? 14.433 -4.112 -0.622 1.00 68.88 102 GLY A N 1
ATOM 815 C CA . GLY A 1 102 ? 13.349 -4.637 0.227 1.00 68.88 102 GLY A CA 1
ATOM 816 C C . GLY A 1 102 ? 13.045 -3.839 1.495 1.00 68.88 102 GLY A C 1
ATOM 817 O O . GLY A 1 102 ? 12.161 -4.232 2.246 1.00 68.88 102 GLY A O 1
ATOM 818 N N . LYS A 1 103 ? 13.744 -2.730 1.763 1.00 67.44 103 LYS A N 1
ATOM 819 C CA . LYS A 1 103 ? 13.734 -2.085 3.091 1.00 67.44 103 LYS A CA 1
ATOM 820 C C . LYS A 1 103 ? 12.438 -1.373 3.486 1.00 67.44 103 LYS A C 1
ATOM 822 O O . LYS A 1 103 ? 12.212 -1.181 4.676 1.00 67.44 103 LYS A O 1
ATOM 827 N N . TYR A 1 104 ? 11.616 -0.960 2.521 1.00 65.50 104 TYR A N 1
ATOM 828 C CA . TYR A 1 104 ? 10.511 -0.022 2.770 1.00 65.50 104 TYR A CA 1
ATOM 829 C C . TYR A 1 104 ? 9.118 -0.557 2.420 1.00 65.50 104 TYR A C 1
ATOM 831 O O . TYR A 1 104 ? 8.128 0.126 2.666 1.00 65.50 104 TYR A O 1
ATOM 839 N N . PHE A 1 105 ? 9.013 -1.777 1.891 1.00 70.00 105 PHE A N 1
ATOM 840 C CA . PHE A 1 105 ? 7.748 -2.317 1.390 1.00 70.00 105 PHE A CA 1
ATOM 841 C C . PHE A 1 105 ? 7.290 -3.513 2.190 1.00 70.00 105 PHE A C 1
ATOM 843 O O . PHE A 1 105 ? 7.496 -4.655 1.782 1.00 70.00 105 PHE A O 1
ATOM 850 N N . ASN A 1 106 ? 6.662 -3.240 3.329 1.00 69.25 106 ASN A N 1
ATOM 851 C CA . ASN A 1 106 ? 6.197 -4.299 4.200 1.00 69.25 106 ASN A CA 1
ATOM 852 C C . ASN A 1 106 ? 4.709 -4.597 4.064 1.00 69.25 106 ASN A C 1
ATOM 854 O O . ASN A 1 106 ? 3.895 -3.702 3.852 1.00 69.25 106 ASN A O 1
ATOM 858 N N . LEU A 1 107 ? 4.365 -5.866 4.261 1.00 69.56 107 LEU A N 1
ATOM 859 C CA . LEU A 1 107 ? 2.999 -6.309 4.491 1.00 69.56 107 LEU A CA 1
ATOM 860 C C . LEU A 1 107 ? 2.858 -6.616 5.971 1.00 69.56 107 LEU A C 1
ATOM 862 O O . LEU A 1 107 ? 3.694 -7.306 6.548 1.00 69.56 107 LEU A O 1
ATOM 866 N N . ILE A 1 108 ? 1.815 -6.085 6.595 1.00 75.25 108 ILE A N 1
ATOM 867 C CA . ILE A 1 108 ? 1.678 -6.089 8.050 1.00 75.25 108 ILE A CA 1
ATOM 868 C C . ILE A 1 108 ? 0.404 -6.837 8.418 1.00 75.25 108 ILE A C 1
ATOM 870 O O . ILE A 1 108 ? -0.625 -6.698 7.759 1.00 75.25 108 ILE A O 1
ATOM 874 N N . ARG A 1 109 ? 0.473 -7.647 9.470 1.00 67.44 109 ARG A N 1
ATOM 875 C CA . ARG A 1 109 ? -0.674 -8.341 10.046 1.00 67.44 109 ARG A CA 1
ATOM 876 C C . ARG A 1 109 ? -0.954 -7.760 11.417 1.00 67.44 109 ARG A C 1
ATOM 878 O O . ARG A 1 109 ? -0.041 -7.598 12.222 1.00 67.44 109 ARG A O 1
ATOM 885 N N . LEU A 1 110 ? -2.229 -7.527 11.689 1.00 74.19 110 LEU A N 1
ATOM 886 C CA . LEU A 1 110 ? -2.732 -7.160 13.000 1.00 74.19 110 LEU A CA 1
ATOM 887 C C . LEU A 1 110 ? -3.934 -8.053 13.315 1.00 74.19 110 LEU A C 1
ATOM 889 O O . LEU A 1 110 ? -4.868 -8.147 12.522 1.00 74.19 110 LEU A O 1
ATOM 893 N N . ILE A 1 111 ? -3.891 -8.731 14.459 1.00 72.81 111 ILE A N 1
ATOM 894 C CA . ILE A 1 111 ? -4.989 -9.521 15.014 1.00 72.81 111 ILE A CA 1
ATOM 895 C C . ILE A 1 111 ? -5.325 -8.951 16.390 1.00 72.81 111 ILE A C 1
ATOM 897 O O . ILE A 1 111 ? -4.470 -8.907 17.273 1.00 72.81 111 ILE A O 1
ATOM 901 N N . ALA A 1 112 ? -6.582 -8.575 16.599 1.00 66.19 112 ALA A N 1
ATOM 902 C CA . ALA A 1 112 ? -7.087 -8.194 17.911 1.00 66.19 112 ALA A CA 1
ATOM 903 C C . ALA A 1 112 ? -8.449 -8.827 18.187 1.00 66.19 112 ALA A C 1
ATOM 905 O O . ALA A 1 112 ? -9.121 -9.323 17.278 1.00 66.19 112 ALA A O 1
ATOM 906 N N . LYS A 1 113 ? -8.832 -8.811 19.460 1.00 64.81 113 LYS A N 1
ATOM 907 C CA . LYS A 1 113 ? -10.112 -9.301 19.966 1.00 64.81 113 LYS A CA 1
ATOM 908 C C . LYS A 1 113 ? -10.826 -8.176 20.702 1.00 64.81 113 LYS A C 1
ATOM 910 O O . LYS A 1 113 ? -10.182 -7.365 21.358 1.00 64.81 113 LYS A O 1
ATOM 915 N N . VAL A 1 114 ? -12.150 -8.167 20.599 1.00 65.44 114 VAL A N 1
ATOM 916 C CA . VAL A 1 114 ? -13.014 -7.348 21.455 1.00 65.44 114 VAL A CA 1
ATOM 917 C C . VAL A 1 114 ? -13.297 -8.147 22.727 1.00 65.44 114 VAL A C 1
ATOM 919 O O . VAL A 1 114 ? -13.631 -9.331 22.614 1.00 65.44 114 VAL A O 1
ATOM 922 N N . ILE A 1 115 ? -13.137 -7.527 23.897 1.00 67.50 115 ILE A N 1
ATOM 923 C CA . ILE A 1 115 ? -13.344 -8.131 25.225 1.00 67.50 115 ILE A CA 1
ATOM 924 C C . ILE A 1 115 ? -14.412 -7.399 26.034 1.00 67.50 115 ILE A C 1
ATOM 926 O O . ILE A 1 115 ? -14.553 -6.168 25.861 1.00 67.50 115 ILE A O 1
#

Radius of gyration: 17.3 Å; Cα contacts (8 Å, |Δi|>4): 80; chains: 1; bounding box: 37×34×45 Å

Solvent-accessible surface area (backbone atoms only — not comparable to full-atom values): 7164 Å² total; per-residue (Å²): 130,84,48,69,59,58,60,50,50,70,38,66,69,51,34,53,50,49,62,71,73,47,88,53,60,60,58,66,51,54,50,52,62,66,48,67,80,52,95,79,54,96,88,63,86,88,84,90,75,59,70,69,56,54,53,56,56,49,73,70,39,86,52,47,45,79,77,45,75,46,75,41,89,55,37,64,57,54,50,53,54,45,53,70,36,89,47,73,64,32,57,63,28,46,67,31,47,68,73,57,66,68,78,83,74,79,42,76,44,78,43,70,44,81,102